Protein AF-K7P3C6-F1 (afdb_monomer_lite)

Radius of gyration: 11.9 Å; chains: 1; bounding box: 27×23×29 Å

Sequence (68 aa):
GLLEGALDELSGGIKPYFGGEQFGYMDVAFIPFASWFHAWEVMGNWKIPLETQFPRLHEWVNACMERE

Foldseek 3Di:
DVVLVCLCVQLVNPALDSVHVDHDDVLVVCLVVVVVQVVCCVVVVHHDPCCPPRVSVVSNNVVSVPPD

Structure (mmCIF, N/CA/C/O backbone):
data_AF-K7P3C6-F1
#
_entry.id   AF-K7P3C6-F1
#
loop_
_atom_site.group_PDB
_atom_site.id
_atom_site.type_symbol
_atom_site.label_atom_id
_atom_site.label_alt_id
_atom_site.label_comp_id
_atom_site.label_asym_id
_atom_site.label_entity_id
_atom_site.label_seq_id
_atom_site.pdbx_PDB_ins_code
_atom_site.Cartn_x
_atom_site.Cartn_y
_atom_site.Cartn_z
_atom_site.occupancy
_atom_site.B_iso_or_equiv
_atom_site.auth_seq_id
_atom_site.auth_comp_id
_atom_site.auth_asym_id
_atom_site.auth_atom_id
_atom_site.pdbx_PDB_model_num
ATOM 1 N N . GLY A 1 1 ? 0.887 8.630 -6.065 1.00 80.88 1 GLY A N 1
ATOM 2 C CA . GLY A 1 1 ? 0.104 7.809 -7.023 1.00 80.88 1 GLY A CA 1
ATOM 3 C C . GLY A 1 1 ? -1.321 7.636 -6.519 1.00 80.88 1 GLY A C 1
ATOM 4 O O . GLY A 1 1 ? -1.582 8.072 -5.410 1.00 80.88 1 GLY A O 1
ATOM 5 N N . LEU A 1 2 ? -2.234 7.030 -7.292 1.00 88.12 2 LEU A N 1
ATOM 6 C CA . LEU A 1 2 ? -3.645 6.875 -6.876 1.00 88.12 2 LEU A CA 1
ATOM 7 C C . LEU A 1 2 ? -3.775 6.127 -5.537 1.00 88.12 2 LEU A C 1
ATOM 9 O O . LEU A 1 2 ? -4.417 6.627 -4.624 1.00 88.12 2 LEU A O 1
ATOM 13 N N . LEU A 1 3 ? -3.110 4.973 -5.412 1.00 87.94 3 LEU A N 1
ATOM 14 C CA . LEU A 1 3 ? -3.093 4.180 -4.175 1.00 87.94 3 LEU A CA 1
ATOM 15 C C . LEU A 1 3 ? -2.421 4.916 -3.011 1.00 87.94 3 LEU A C 1
ATOM 17 O O . LEU A 1 3 ? -2.953 4.904 -1.914 1.00 87.94 3 LEU A O 1
ATOM 21 N N . GLU A 1 4 ? -1.300 5.596 -3.262 1.00 90.69 4 GLU A N 1
ATOM 22 C CA . GLU A 1 4 ? -0.615 6.424 -2.256 1.00 90.69 4 GLU A CA 1
ATOM 23 C C . GLU A 1 4 ? -1.544 7.505 -1.680 1.00 90.69 4 GLU A C 1
ATOM 25 O O . GLU A 1 4 ? -1.645 7.650 -0.469 1.00 90.69 4 GLU A O 1
ATOM 30 N N . GLY A 1 5 ? -2.259 8.234 -2.547 1.00 90.31 5 GLY A N 1
ATOM 31 C CA . GLY A 1 5 ? -3.205 9.265 -2.115 1.00 90.31 5 GLY A CA 1
ATOM 32 C C . GLY A 1 5 ? -4.414 8.679 -1.389 1.00 90.31 5 GLY A C 1
ATOM 33 O O . GLY A 1 5 ? -4.839 9.222 -0.377 1.00 90.31 5 GLY A O 1
ATOM 34 N N . ALA A 1 6 ? -4.928 7.538 -1.858 1.00 90.94 6 ALA A N 1
ATOM 35 C CA . ALA A 1 6 ? -6.021 6.837 -1.191 1.00 90.94 6 ALA A CA 1
ATOM 36 C C . ALA A 1 6 ? -5.613 6.312 0.194 1.00 90.94 6 ALA A C 1
ATOM 38 O O . ALA A 1 6 ? -6.415 6.369 1.121 1.00 90.94 6 ALA A O 1
ATOM 39 N N . LEU A 1 7 ? -4.381 5.818 0.354 1.00 91.31 7 LEU A N 1
ATOM 40 C CA . LEU A 1 7 ? -3.847 5.424 1.657 1.00 91.31 7 LEU A CA 1
ATOM 41 C C . LEU A 1 7 ? -3.774 6.625 2.590 1.00 91.31 7 LEU A C 1
ATOM 43 O O . LEU A 1 7 ? -4.211 6.523 3.732 1.00 91.31 7 LEU A O 1
ATOM 47 N N . ASP A 1 8 ? -3.270 7.758 2.113 1.00 90.88 8 ASP A N 1
ATOM 48 C CA . ASP A 1 8 ? -3.150 8.970 2.920 1.00 90.88 8 ASP A CA 1
ATOM 49 C C . ASP A 1 8 ? -4.530 9.480 3.377 1.00 90.88 8 ASP A C 1
ATOM 51 O O . ASP A 1 8 ? -4.773 9.676 4.567 1.00 90.88 8 ASP A O 1
ATOM 55 N N . GLU A 1 9 ? -5.487 9.576 2.454 1.00 90.38 9 GLU A N 1
ATOM 56 C CA . GLU A 1 9 ? -6.840 10.057 2.741 1.00 90.38 9 GLU A CA 1
ATOM 57 C C . GLU A 1 9 ? -7.627 9.107 3.660 1.00 90.38 9 GLU A C 1
ATOM 59 O O . GLU A 1 9 ? -8.204 9.541 4.658 1.00 90.38 9 GLU A O 1
ATOM 64 N N . LEU A 1 10 ? -7.638 7.805 3.360 1.00 87.62 10 LEU A N 1
ATOM 65 C CA . LEU A 1 10 ? -8.506 6.841 4.047 1.00 87.62 10 LEU A CA 1
ATOM 66 C C . LEU A 1 10 ? -7.944 6.384 5.395 1.00 87.62 10 LEU A C 1
ATOM 68 O O . LEU A 1 10 ? -8.703 6.189 6.345 1.00 87.62 1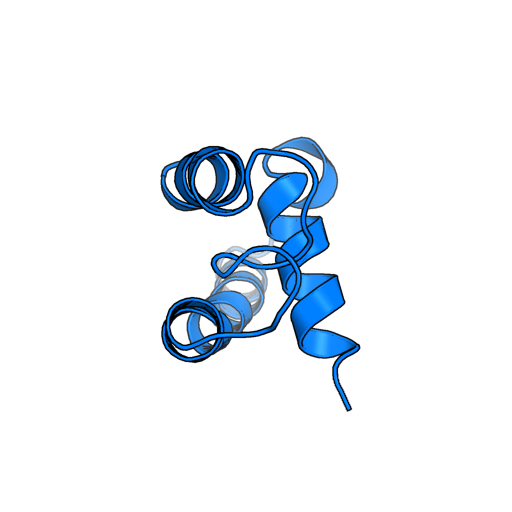0 LEU A O 1
ATOM 72 N N . SER A 1 11 ? -6.619 6.284 5.524 1.00 87.06 11 SER A N 1
ATOM 73 C CA . SER A 1 11 ? -5.985 6.003 6.819 1.00 87.06 11 SER A CA 1
ATOM 74 C C . SER A 1 11 ? -6.000 7.227 7.752 1.00 87.06 11 SER A C 1
ATOM 76 O O . SER A 1 11 ? -5.848 7.105 8.975 1.00 87.06 11 SER A O 1
ATOM 78 N N . GLY A 1 12 ? -6.226 8.429 7.211 1.00 84.06 12 GLY A N 1
ATOM 79 C CA . GLY A 1 12 ? -6.030 9.691 7.923 1.00 84.06 12 GLY A CA 1
ATOM 80 C C . GLY A 1 12 ? -4.547 10.017 8.127 1.00 84.06 12 GLY A C 1
ATOM 81 O O . GLY A 1 12 ? -4.174 10.527 9.182 1.00 84.06 12 GLY A O 1
ATOM 82 N N . GLY A 1 13 ? -3.714 9.640 7.158 1.00 80.31 13 GLY A N 1
ATOM 83 C CA . GLY A 1 13 ? -2.291 9.957 7.010 1.00 80.31 13 GLY A CA 1
ATOM 84 C C . GLY A 1 13 ? -1.316 9.263 7.960 1.00 80.31 13 GLY A C 1
ATOM 85 O O . GLY A 1 13 ? -0.121 9.230 7.690 1.00 80.31 13 GLY A O 1
ATOM 86 N N . ILE A 1 14 ? -1.798 8.705 9.072 1.00 85.00 14 ILE A N 1
ATOM 87 C CA . ILE A 1 14 ? -0.935 8.158 10.135 1.00 85.00 14 ILE A CA 1
ATOM 88 C C . ILE A 1 14 ? -1.128 6.649 10.295 1.00 85.00 14 ILE A C 1
ATOM 90 O O . ILE A 1 14 ? -0.214 5.942 10.713 1.00 85.00 14 ILE A O 1
ATOM 94 N N . LYS A 1 15 ? -2.315 6.136 9.968 1.00 91.00 15 LYS A N 1
ATOM 95 C CA . LYS A 1 15 ? -2.690 4.767 10.320 1.00 91.00 15 LYS A CA 1
ATOM 96 C C . LYS A 1 15 ? -2.160 3.749 9.298 1.00 91.00 15 LYS A C 1
ATOM 98 O O . LYS A 1 15 ? -1.990 4.101 8.129 1.00 91.00 15 LYS A O 1
ATOM 103 N N . PRO A 1 16 ? -1.894 2.501 9.718 1.00 91.00 16 PRO A N 1
ATOM 104 C CA . PRO A 1 16 ? 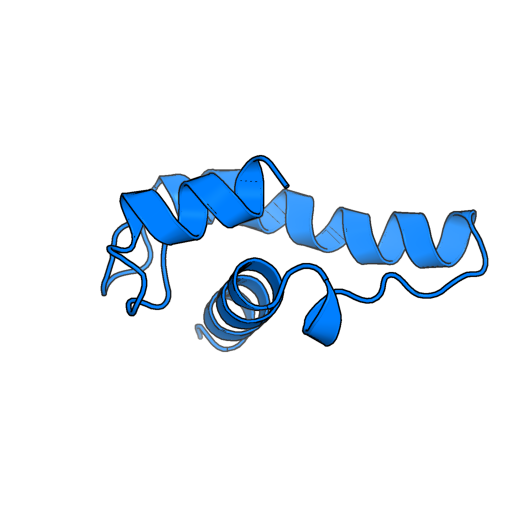-1.211 1.517 8.876 1.00 91.00 16 PRO A CA 1
ATOM 105 C C . PRO A 1 16 ? -2.070 0.944 7.739 1.00 91.00 16 PRO A C 1
ATOM 107 O O . PRO A 1 16 ? -1.517 0.455 6.757 1.00 91.00 16 PRO A O 1
ATOM 110 N N . TYR A 1 17 ? -3.401 1.003 7.842 1.00 93.44 17 TYR A N 1
ATOM 111 C CA . TYR A 1 17 ? -4.322 0.357 6.903 1.00 93.44 17 TYR A CA 1
ATOM 112 C C . TYR A 1 17 ? -5.301 1.342 6.266 1.00 93.44 17 TYR A C 1
ATOM 114 O O . TYR A 1 17 ? -5.566 2.422 6.800 1.00 93.44 17 TYR A O 1
ATOM 122 N N . PHE A 1 18 ? -5.922 0.939 5.154 1.00 91.12 18 PHE A N 1
ATOM 123 C CA . PHE A 1 18 ? -7.019 1.701 4.545 1.00 91.12 18 PHE A CA 1
ATOM 124 C C . PHE A 1 18 ? -8.210 1.854 5.497 1.00 91.12 18 PHE A C 1
ATOM 126 O O . PHE A 1 18 ? -8.860 2.894 5.510 1.00 91.12 18 PHE A O 1
ATOM 133 N N . GLY A 1 19 ? -8.482 0.830 6.314 1.00 86.69 19 GLY A N 1
ATOM 134 C CA . GLY A 1 19 ? -9.481 0.875 7.388 1.00 86.69 19 GLY A CA 1
ATOM 135 C C . GLY A 1 19 ? -9.049 1.683 8.618 1.00 86.69 19 GLY A C 1
ATOM 136 O O . GLY A 1 19 ? -9.765 1.724 9.620 1.00 86.69 19 GLY A O 1
ATOM 137 N N . GLY A 1 20 ? -7.874 2.310 8.572 1.00 88.31 20 GLY A N 1
ATOM 138 C CA . GLY A 1 20 ? -7.270 3.001 9.690 1.00 88.31 20 GLY A CA 1
ATOM 139 C C . GLY A 1 20 ? -6.402 2.076 10.540 1.00 88.31 20 GLY A C 1
ATOM 140 O O . GLY A 1 20 ? -5.372 1.597 10.077 1.00 88.31 20 GLY A O 1
ATOM 141 N N . GLU A 1 21 ? -6.780 1.871 11.804 1.00 89.12 21 GLU A N 1
ATOM 142 C CA . GLU A 1 21 ? -5.986 1.071 12.758 1.00 89.12 21 GLU A CA 1
ATOM 143 C C . GLU A 1 21 ? -6.079 -0.434 12.492 1.00 89.12 21 GLU A C 1
ATOM 145 O O . GLU A 1 21 ? -5.190 -1.197 12.860 1.00 89.12 21 GLU A O 1
ATOM 150 N N . GLN A 1 22 ? -7.179 -0.881 11.885 1.00 90.62 22 GLN A N 1
ATOM 151 C CA . GLN A 1 22 ? -7.472 -2.298 11.710 1.00 90.62 22 GLN A CA 1
ATOM 152 C C . GLN A 1 22 ? -7.409 -2.686 10.241 1.00 90.62 22 GLN A C 1
ATOM 154 O O . GLN A 1 22 ? -7.932 -1.982 9.375 1.00 90.62 22 GLN A O 1
ATOM 159 N N . PHE A 1 23 ? -6.810 -3.849 9.993 1.00 91.38 23 PHE A N 1
ATOM 160 C CA . PHE A 1 23 ? -6.817 -4.485 8.687 1.00 91.38 23 PHE A CA 1
ATOM 161 C C . PHE A 1 23 ? -8.261 -4.811 8.286 1.00 91.38 23 PHE A C 1
ATOM 163 O O . PHE A 1 23 ? -8.970 -5.521 9.004 1.00 91.38 23 PHE A O 1
ATOM 170 N N . GLY A 1 24 ? -8.709 -4.2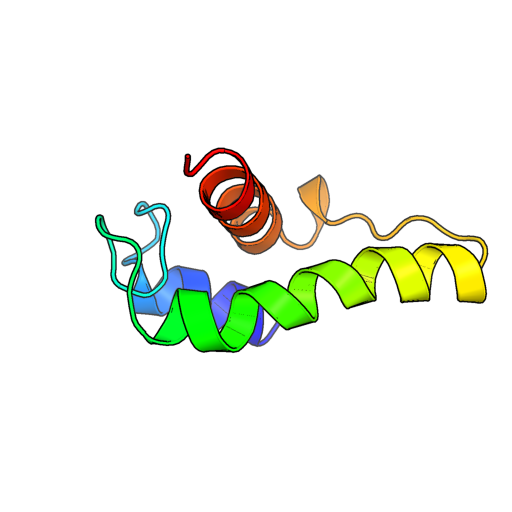61 7.159 1.00 90.94 24 GLY A N 1
ATOM 171 C CA . GLY A 1 24 ? -10.107 -4.286 6.752 1.00 90.94 24 GLY A CA 1
ATOM 172 C C . GLY A 1 24 ? -10.337 -4.822 5.344 1.00 90.94 24 GLY A C 1
ATOM 173 O O . GLY A 1 24 ? -9.453 -5.353 4.675 1.00 90.94 24 GLY A O 1
ATOM 174 N N . TYR A 1 25 ? -11.574 -4.660 4.872 1.00 91.56 25 TYR A N 1
ATOM 175 C CA . TYR A 1 25 ? -12.014 -5.145 3.560 1.00 91.56 25 TYR A CA 1
ATOM 176 C C . TYR A 1 25 ? -11.149 -4.627 2.404 1.00 91.56 25 TYR A C 1
ATOM 178 O O . TYR A 1 25 ? -10.785 -5.385 1.507 1.00 91.56 25 TYR A O 1
ATOM 186 N N . MET A 1 26 ? -10.810 -3.337 2.427 1.00 91.44 26 MET A N 1
ATOM 187 C CA . MET A 1 26 ? -9.985 -2.732 1.384 1.00 91.44 26 MET A CA 1
ATOM 188 C C . MET A 1 26 ? -8.582 -3.330 1.371 1.00 91.44 26 MET A C 1
ATOM 190 O O . MET A 1 26 ? -8.075 -3.661 0.305 1.00 91.44 26 MET A O 1
ATOM 194 N N . ASP A 1 27 ? -7.987 -3.551 2.538 1.00 92.81 27 ASP A N 1
ATOM 195 C CA . ASP A 1 27 ? -6.665 -4.157 2.627 1.00 92.81 27 ASP A CA 1
ATOM 196 C C . ASP A 1 27 ? -6.671 -5.592 2.073 1.00 92.81 27 ASP A C 1
ATOM 198 O O . ASP A 1 27 ? -5.787 -5.946 1.299 1.00 92.81 27 ASP A O 1
ATOM 202 N N . VAL A 1 28 ? -7.719 -6.385 2.346 1.00 92.62 28 VAL A N 1
ATOM 203 C CA . VAL A 1 28 ? -7.926 -7.716 1.733 1.00 92.62 28 VAL A CA 1
ATOM 204 C C . VAL A 1 28 ? -8.037 -7.634 0.211 1.00 92.62 28 VAL A C 1
ATOM 206 O O . VAL A 1 28 ? -7.452 -8.452 -0.496 1.00 92.62 28 VAL A O 1
ATOM 209 N N . ALA A 1 29 ? -8.801 -6.670 -0.302 1.00 92.25 29 ALA A N 1
ATOM 210 C CA . ALA A 1 29 ? -9.018 -6.519 -1.735 1.00 92.25 29 ALA A CA 1
ATOM 211 C C . ALA A 1 29 ? -7.741 -6.085 -2.473 1.00 92.25 29 ALA A C 1
ATOM 213 O O . ALA A 1 29 ? -7.510 -6.520 -3.602 1.00 92.25 29 ALA A O 1
ATOM 214 N N . PHE A 1 30 ? -6.912 -5.243 -1.846 1.00 91.12 30 PHE A N 1
ATOM 215 C CA . PHE A 1 30 ? -5.747 -4.639 -2.490 1.00 91.12 30 PHE A CA 1
ATOM 216 C C . PHE A 1 30 ? -4.428 -5.376 -2.239 1.00 91.12 30 PHE A C 1
ATOM 218 O O . PHE A 1 30 ? -3.555 -5.330 -3.107 1.00 91.12 30 PHE A O 1
ATOM 225 N N . ILE A 1 31 ? -4.264 -6.098 -1.123 1.00 90.44 31 ILE A N 1
ATOM 226 C CA . ILE A 1 31 ? -2.994 -6.772 -0.803 1.00 90.44 31 ILE A CA 1
ATOM 227 C C . ILE A 1 31 ? -2.506 -7.762 -1.876 1.00 90.44 31 ILE A C 1
ATOM 229 O O . ILE A 1 31 ? -1.300 -7.780 -2.135 1.00 90.44 31 ILE A O 1
ATOM 233 N N . PRO A 1 32 ? -3.360 -8.515 -2.607 1.00 90.25 32 PRO A N 1
ATOM 234 C CA . PRO A 1 32 ? -2.873 -9.393 -3.668 1.00 90.25 32 PRO A CA 1
ATOM 235 C C . PRO A 1 32 ? -2.156 -8.625 -4.783 1.00 90.25 32 PRO A C 1
ATOM 237 O O . PRO A 1 32 ? -1.217 -9.148 -5.380 1.00 90.25 32 PRO A O 1
ATOM 240 N N . PHE A 1 33 ? -2.539 -7.370 -5.040 1.00 87.88 33 PHE A N 1
ATOM 241 C CA . PHE A 1 33 ? -1.900 -6.536 -6.057 1.00 87.88 33 PHE A CA 1
ATOM 242 C C . PHE A 1 33 ? -0.516 -6.038 -5.635 1.00 87.88 33 PHE A C 1
ATOM 244 O O . PHE A 1 33 ? 0.303 -5.760 -6.505 1.00 87.88 33 PHE A O 1
ATOM 251 N N . ALA A 1 34 ? -0.198 -5.990 -4.336 1.00 87.19 34 ALA A N 1
ATOM 252 C CA . ALA A 1 34 ? 1.151 -5.648 -3.887 1.00 87.19 34 ALA A CA 1
ATOM 253 C C . ALA A 1 34 ? 2.202 -6.640 -4.420 1.00 87.19 34 ALA A C 1
ATOM 255 O O . ALA A 1 34 ? 3.316 -6.251 -4.767 1.00 87.19 34 ALA A O 1
ATOM 256 N N . SER A 1 35 ? 1.826 -7.914 -4.586 1.00 84.81 35 SER A N 1
ATOM 257 C CA . SER A 1 35 ? 2.701 -8.934 -5.181 1.00 84.81 35 SER A CA 1
ATOM 258 C C . SER A 1 35 ? 3.079 -8.635 -6.641 1.00 84.81 35 SER A C 1
ATOM 260 O O . SER A 1 35 ? 4.133 -9.066 -7.113 1.00 84.81 35 SER A O 1
ATOM 262 N N . TRP A 1 36 ? 2.264 -7.856 -7.363 1.00 89.19 36 TRP A N 1
ATOM 263 C CA . TRP A 1 36 ? 2.549 -7.491 -8.751 1.00 89.19 36 TRP A CA 1
ATOM 264 C C . TRP A 1 36 ? 3.693 -6.491 -8.869 1.00 89.19 36 TRP A C 1
ATOM 266 O O . TRP A 1 36 ? 4.351 -6.476 -9.907 1.00 89.19 36 TRP A O 1
ATOM 276 N N . PHE A 1 37 ? 3.994 -5.715 -7.820 1.00 86.56 37 PHE A N 1
ATOM 277 C CA . PHE A 1 37 ? 5.183 -4.862 -7.821 1.00 86.56 37 PHE A CA 1
ATOM 278 C C . PHE A 1 37 ? 6.441 -5.699 -8.037 1.00 86.56 37 PHE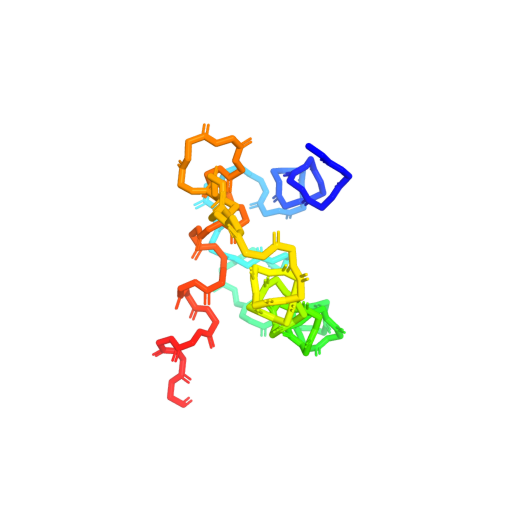 A C 1
ATOM 280 O O . PHE A 1 37 ? 7.249 -5.377 -8.904 1.00 86.56 37 PHE A O 1
ATOM 287 N N . HIS A 1 38 ? 6.553 -6.835 -7.344 1.00 85.50 38 HIS A N 1
ATOM 288 C CA . HIS A 1 38 ? 7.666 -7.756 -7.544 1.00 85.50 38 HIS A CA 1
ATOM 289 C C . HIS A 1 38 ? 7.698 -8.324 -8.971 1.00 85.50 38 HIS A C 1
ATOM 291 O O . HIS A 1 38 ? 8.755 -8.371 -9.599 1.00 85.50 38 HIS A O 1
ATOM 297 N N . ALA A 1 39 ? 6.539 -8.701 -9.521 1.00 89.69 39 ALA A N 1
ATOM 298 C CA . ALA A 1 39 ? 6.457 -9.177 -10.901 1.00 89.69 39 ALA A CA 1
ATOM 299 C C . ALA A 1 39 ? 6.928 -8.113 -11.910 1.00 89.69 39 ALA A C 1
ATOM 301 O O . ALA A 1 39 ? 7.647 -8.436 -12.856 1.00 89.69 39 ALA A O 1
ATOM 302 N N . TRP A 1 40 ? 6.569 -6.842 -11.707 1.00 89.69 40 TRP A N 1
ATOM 303 C CA . TRP A 1 40 ? 7.020 -5.736 -12.552 1.00 89.69 40 TRP A CA 1
ATOM 304 C C . TRP A 1 40 ? 8.519 -5.483 -12.450 1.00 89.69 40 TRP A C 1
ATOM 306 O O . TRP A 1 40 ? 9.150 -5.268 -13.483 1.00 89.69 40 TRP A O 1
ATOM 316 N N . GLU A 1 41 ? 9.100 -5.559 -11.251 1.00 90.94 41 GLU A N 1
ATOM 317 C CA . GLU A 1 41 ? 10.552 -5.438 -11.083 1.00 90.94 41 GLU A CA 1
ATOM 318 C C . GLU A 1 41 ? 11.307 -6.508 -11.877 1.00 90.94 41 GLU A C 1
ATOM 320 O O . GLU A 1 41 ? 12.276 -6.207 -12.577 1.00 90.94 41 GLU A O 1
ATOM 325 N N . VAL A 1 42 ? 10.834 -7.757 -11.812 1.00 93.38 42 VAL A N 1
ATOM 326 C CA . VAL A 1 42 ? 11.439 -8.889 -12.525 1.00 93.38 42 VAL A CA 1
ATOM 327 C C . VAL A 1 42 ? 11.271 -8.743 -14.036 1.00 93.38 42 VAL A C 1
ATOM 329 O O . VAL A 1 42 ? 12.239 -8.909 -14.775 1.00 93.38 42 VAL A O 1
ATOM 332 N N . MET A 1 43 ? 10.068 -8.405 -14.510 1.00 93.44 43 MET A N 1
ATOM 333 C CA . MET A 1 43 ? 9.810 -8.229 -15.946 1.00 93.44 43 MET A CA 1
ATOM 334 C C . MET A 1 43 ? 10.557 -7.030 -16.535 1.00 93.44 43 MET A C 1
ATOM 336 O O . MET A 1 43 ? 10.979 -7.072 -17.688 1.00 93.44 43 MET A O 1
ATOM 340 N N . GLY A 1 44 ? 10.702 -5.956 -15.763 1.00 90.38 44 GLY A N 1
ATOM 341 C CA . GLY A 1 44 ? 11.383 -4.743 -16.190 1.00 90.38 44 GLY A CA 1
ATOM 342 C C . GLY A 1 44 ? 12.902 -4.793 -16.030 1.00 90.38 44 GLY A C 1
ATOM 343 O O . GLY A 1 44 ? 13.599 -4.026 -16.690 1.00 90.38 44 GLY A O 1
ATOM 344 N N . ASN A 1 45 ? 13.421 -5.676 -15.173 1.00 93.38 45 ASN A N 1
ATOM 345 C CA . ASN A 1 45 ? 14.818 -5.682 -14.736 1.00 93.38 45 ASN A CA 1
ATOM 346 C C . ASN A 1 45 ? 15.253 -4.340 -14.100 1.00 93.38 45 ASN A C 1
ATOM 348 O O . ASN A 1 45 ? 16.369 -3.862 -14.305 1.00 93.38 45 ASN A O 1
ATOM 352 N N . TRP A 1 46 ? 14.354 -3.714 -13.335 1.00 91.12 46 TRP A N 1
ATOM 353 C CA . TRP A 1 46 ? 14.609 -2.502 -12.548 1.00 91.12 46 TRP A CA 1
ATOM 354 C C . TRP A 1 46 ? 13.892 -2.587 -11.200 1.00 91.12 46 TRP A C 1
ATOM 356 O O . TRP A 1 46 ? 12.995 -3.404 -11.013 1.00 91.12 46 TRP A O 1
ATOM 366 N N . LYS A 1 47 ? 14.309 -1.755 -10.243 1.00 88.81 47 LYS A N 1
ATOM 367 C CA . LYS A 1 47 ? 13.702 -1.684 -8.91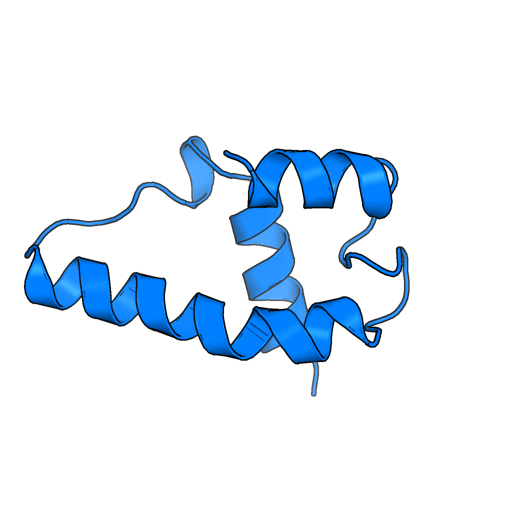0 1.00 88.81 47 LYS A CA 1
ATOM 368 C C . LYS A 1 47 ? 12.716 -0.536 -8.822 1.00 88.81 47 LYS A C 1
ATOM 370 O O . LYS A 1 47 ? 13.048 0.582 -9.217 1.00 88.81 47 LYS A O 1
ATOM 375 N N . ILE A 1 48 ? 11.528 -0.807 -8.291 1.00 88.31 48 ILE A N 1
ATOM 376 C CA . ILE A 1 48 ? 10.531 0.232 -8.054 1.00 88.31 48 ILE A CA 1
ATOM 377 C C . ILE A 1 48 ? 10.931 0.941 -6.755 1.00 88.31 48 ILE A C 1
ATOM 379 O O . ILE A 1 48 ? 11.053 0.283 -5.722 1.00 88.31 48 ILE A O 1
ATOM 383 N N . PRO A 1 49 ? 11.126 2.270 -6.760 1.00 89.50 49 PRO A N 1
ATOM 384 C CA . PRO A 1 49 ? 11.528 3.014 -5.571 1.00 89.50 49 PRO A CA 1
ATOM 385 C C . PRO A 1 49 ? 10.329 3.251 -4.634 1.00 89.50 49 PRO A C 1
ATOM 387 O O . PRO A 1 49 ? 9.944 4.389 -4.379 1.00 89.50 49 PRO A O 1
ATOM 390 N N . LEU A 1 50 ? 9.713 2.173 -4.139 1.00 87.00 50 LEU A N 1
ATOM 391 C CA . LEU A 1 50 ? 8.543 2.213 -3.254 1.00 87.00 50 LEU A CA 1
ATOM 392 C C . LEU A 1 50 ? 8.818 3.042 -1.995 1.00 87.00 50 LEU A C 1
ATOM 394 O O . LEU A 1 50 ? 8.039 3.930 -1.682 1.00 87.00 50 LEU A O 1
ATOM 398 N N . GLU A 1 51 ? 9.961 2.834 -1.343 1.00 88.00 51 GLU A N 1
ATOM 399 C CA . GLU A 1 51 ? 10.323 3.523 -0.095 1.00 88.00 51 GLU A CA 1
ATOM 400 C C . GLU A 1 51 ? 10.400 5.052 -0.223 1.00 88.00 51 GLU A C 1
ATOM 402 O O . GLU A 1 51 ? 10.091 5.769 0.725 1.00 88.00 51 GLU A O 1
ATOM 407 N N . THR A 1 52 ? 10.824 5.569 -1.382 1.00 90.94 52 THR A N 1
ATOM 408 C CA . THR A 1 52 ? 11.075 7.008 -1.569 1.00 90.94 52 THR A CA 1
ATOM 409 C C . THR A 1 52 ? 9.990 7.707 -2.376 1.00 90.94 52 THR A C 1
ATOM 411 O O . THR A 1 52 ? 9.710 8.879 -2.133 1.00 90.94 52 THR A O 1
ATOM 414 N N . GLN A 1 53 ? 9.374 7.015 -3.336 1.00 90.50 53 GLN A N 1
ATOM 415 C CA . GLN A 1 53 ? 8.349 7.586 -4.209 1.00 90.50 53 GLN A CA 1
ATOM 416 C C . GLN A 1 53 ? 6.925 7.335 -3.695 1.00 90.50 53 GLN A C 1
ATOM 418 O O . GLN A 1 53 ? 6.030 8.133 -3.983 1.00 90.50 53 GLN A O 1
ATOM 423 N N . PHE A 1 54 ? 6.713 6.242 -2.957 1.00 92.38 54 PHE A N 1
ATOM 424 C CA . PHE A 1 54 ? 5.411 5.820 -2.433 1.00 92.38 54 PHE A CA 1
ATOM 425 C C . PHE A 1 54 ? 5.532 5.339 -0.972 1.00 92.38 54 PHE A C 1
ATOM 427 O O . PHE A 1 54 ? 5.269 4.166 -0.680 1.00 92.38 54 PHE A O 1
ATOM 434 N N . PRO A 1 55 ? 5.995 6.211 -0.056 1.00 91.62 55 PRO A N 1
ATOM 435 C CA . PRO A 1 55 ? 6.294 5.831 1.322 1.00 91.62 55 PRO A CA 1
ATOM 436 C C . PRO A 1 55 ? 5.089 5.225 2.055 1.00 91.62 55 PRO A C 1
ATOM 438 O O . PRO A 1 55 ? 5.259 4.238 2.769 1.00 91.62 55 PRO A O 1
ATOM 441 N N . ARG A 1 56 ? 3.864 5.733 1.844 1.00 91.19 56 ARG A N 1
ATOM 442 C CA . ARG A 1 56 ? 2.656 5.182 2.485 1.00 91.19 56 ARG A CA 1
ATOM 443 C C . ARG A 1 56 ? 2.348 3.786 1.974 1.00 91.19 56 ARG A C 1
ATOM 445 O O . ARG A 1 56 ? 2.019 2.899 2.755 1.00 91.19 56 ARG A O 1
ATOM 452 N N . LEU A 1 57 ? 2.458 3.579 0.665 1.00 92.12 57 LEU A N 1
ATOM 453 C CA . LEU A 1 57 ? 2.258 2.272 0.057 1.00 92.12 57 LEU A CA 1
ATOM 454 C C . LEU A 1 57 ? 3.283 1.258 0.565 1.00 92.12 57 LEU A C 1
ATOM 456 O O . LEU A 1 57 ? 2.912 0.124 0.852 1.00 92.12 57 LEU A O 1
ATOM 460 N N . HIS A 1 58 ? 4.544 1.663 0.714 1.00 91.81 58 HIS A N 1
ATOM 461 C CA . HIS A 1 58 ? 5.584 0.815 1.288 1.00 91.81 58 HIS A CA 1
ATOM 462 C C . HIS A 1 58 ? 5.264 0.413 2.738 1.00 91.81 58 HIS A C 1
ATOM 464 O O . HIS A 1 58 ? 5.282 -0.774 3.062 1.00 91.81 58 HIS A O 1
ATOM 470 N N . GLU A 1 59 ? 4.907 1.379 3.590 1.00 92.44 59 GLU A N 1
ATOM 471 C CA . GLU A 1 59 ? 4.501 1.119 4.978 1.00 92.44 59 GLU A CA 1
ATOM 472 C C . GLU A 1 59 ? 3.287 0.186 5.062 1.00 92.44 59 GLU A C 1
ATOM 474 O O . GLU A 1 59 ? 3.294 -0.769 5.838 1.00 92.44 59 GLU A O 1
ATOM 479 N N . TRP A 1 60 ? 2.272 0.415 4.227 1.00 93.44 60 TRP A N 1
ATOM 480 C CA . TRP A 1 60 ? 1.073 -0.417 4.170 1.00 93.44 60 TRP A CA 1
ATOM 481 C C . TRP A 1 60 ? 1.375 -1.861 3.749 1.00 93.44 60 TRP A C 1
ATOM 483 O O . TRP A 1 60 ? 0.858 -2.794 4.366 1.00 93.44 60 TRP A O 1
ATOM 493 N N . VAL A 1 61 ? 2.223 -2.073 2.731 1.00 92.06 61 VAL A N 1
ATOM 494 C CA . VAL A 1 61 ? 2.625 -3.428 2.315 1.00 92.06 61 VAL A CA 1
ATOM 495 C C . VAL A 1 61 ? 3.327 -4.144 3.466 1.00 92.06 61 VAL A C 1
ATOM 497 O O . VAL A 1 61 ? 2.967 -5.280 3.766 1.00 92.06 61 VAL A O 1
ATOM 500 N N . ASN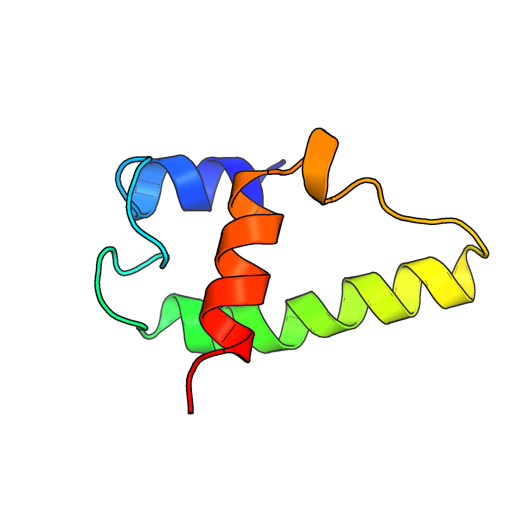 A 1 62 ? 4.272 -3.487 4.141 1.00 91.50 62 ASN A N 1
ATOM 501 C CA . ASN A 1 62 ? 4.989 -4.091 5.266 1.00 91.50 62 ASN A CA 1
ATOM 502 C C . ASN A 1 62 ? 4.038 -4.436 6.417 1.00 91.50 62 ASN A C 1
ATOM 504 O O . ASN A 1 62 ? 4.025 -5.581 6.863 1.00 91.50 62 ASN A O 1
ATOM 508 N N . ALA A 1 63 ? 3.157 -3.509 6.808 1.00 92.31 63 ALA A N 1
ATOM 509 C CA . ALA A 1 63 ? 2.144 -3.759 7.833 1.00 92.31 63 ALA A CA 1
ATOM 510 C C . ALA A 1 63 ? 1.232 -4.948 7.476 1.00 92.31 63 ALA A C 1
ATOM 512 O O . ALA A 1 63 ? 0.897 -5.768 8.328 1.00 92.31 63 ALA A O 1
ATOM 513 N N . CYS A 1 64 ? 0.851 -5.088 6.202 1.00 91.25 64 CYS A N 1
ATOM 514 C CA . CYS A 1 64 ? 0.030 -6.206 5.745 1.00 91.25 64 CYS A CA 1
ATOM 515 C C . CYS A 1 64 ? 0.765 -7.554 5.733 1.00 91.25 64 CYS A C 1
ATOM 517 O O . CYS A 1 64 ? 0.100 -8.578 5.886 1.00 91.25 64 CYS A O 1
ATOM 519 N N . MET A 1 65 ? 2.082 -7.563 5.508 1.00 86.69 65 MET A N 1
ATOM 520 C CA . MET A 1 65 ? 2.912 -8.775 5.440 1.00 86.69 65 MET A CA 1
ATOM 521 C C . MET A 1 65 ? 3.395 -9.243 6.816 1.00 86.69 65 MET A C 1
ATOM 523 O O . MET A 1 65 ? 3.600 -10.437 7.013 1.00 86.69 65 MET A O 1
ATOM 527 N N . GLU A 1 66 ? 3.558 -8.319 7.762 1.00 88.31 66 GLU A N 1
ATOM 528 C CA . GLU A 1 66 ? 3.866 -8.606 9.170 1.00 88.31 66 GLU A CA 1
ATOM 529 C C . GLU A 1 66 ? 2.623 -9.027 9.972 1.00 88.31 66 GLU A C 1
ATOM 531 O O . GLU A 1 66 ? 2.728 -9.428 11.131 1.00 88.31 66 GLU A O 1
ATOM 536 N N . ARG A 1 67 ? 1.436 -8.954 9.358 1.00 76.25 67 ARG A N 1
ATOM 537 C CA . ARG A 1 67 ? 0.192 -9.457 9.937 1.00 76.25 67 ARG A CA 1
ATOM 538 C C . ARG A 1 67 ? 0.211 -10.993 9.941 1.00 76.25 67 ARG A C 1
ATOM 540 O O . ARG A 1 67 ? 0.057 -11.597 8.880 1.00 76.25 67 ARG A O 1
ATOM 547 N N . GLU A 1 68 ? 0.381 -11.593 11.121 1.00 55.41 68 GLU A N 1
ATOM 548 C CA . GLU A 1 68 ? 0.211 -13.043 11.359 1.00 55.41 68 GLU A CA 1
ATOM 549 C C . GLU A 1 68 ? -1.196 -13.550 10.993 1.00 55.41 68 GLU A C 1
ATOM 551 O O . GLU A 1 68 ? -2.199 -12.861 11.307 1.00 55.41 68 GLU A O 1
#

Organism: Pinus cembra (NCBI:txid58041)

InterPro domains:
  IPR010987 Glutathione S-transferase, C-terminal-like [PS50405] (1-68)
  IPR036282 Glutathione S-transferase, C-terminal domain superfamily [SSF47616] (2-68)
  IPR045074 Glutathione S-transferases Tau, C-terminal alpha-helical domain, plant [cd03185] (2-68)

pLDDT: mean 89.07, std 5.2, range [55.41, 93.44]

Secondary structure (DSSP, 8-state):
-HHHHHHHHHHTTTSSBTTBSS--HHHHHHHHHHHHHHHHHHHHTS---HHHH-HHHHHHHHHHHS--